Protein AF-A0A7J9VZ86-F1 (afdb_monomer_lite)

Radius of gyration: 14.77 Å; chains: 1; bounding box: 42×23×41 Å

Sequence (79 aa):
MSAASPDVILVCRFAVEPDRITVTATIAVAGQAVCRDSFGWRILTTLADEVEVLGSDGSEGASSTMGLRLRKLHRVVPE

Secondary structure (DSSP, 8-state):
--PPPTTPPEEEEEEEETTEEEEEEEEEESSPPP-SSSHHHHHHHHH-SEEEEEE-PPPTTS-EEEEEEEEEE------

pLDDT: mean 77.81, std 14.72, range [42.5, 94.12]

Structure (mmCIF, N/CA/C/O backbone):
data_AF-A0A7J9VZ86-F1
#
_entry.id   AF-A0A7J9VZ86-F1
#
loop_
_atom_site.group_PDB
_atom_site.id
_atom_site.type_symbol
_atom_site.label_atom_id
_atom_site.label_alt_id
_atom_site.label_comp_id
_atom_site.label_asym_id
_atom_site.label_entity_id
_atom_site.label_seq_id
_atom_site.pdbx_PDB_ins_code
_atom_site.Cartn_x
_atom_site.Cartn_y
_atom_site.Cartn_z
_atom_site.occupancy
_atom_site.B_iso_or_equiv
_atom_site.auth_seq_id
_atom_site.auth_comp_id
_atom_site.auth_asym_id
_atom_site.auth_atom_id
_atom_site.pdbx_PDB_model_num
ATOM 1 N N . MET A 1 1 ? -1.697 9.945 -20.360 1.00 42.50 1 MET A N 1
ATOM 2 C CA . MET A 1 1 ? -2.013 9.020 -19.250 1.00 42.50 1 MET A CA 1
ATOM 3 C C . MET A 1 1 ? -1.234 7.746 -19.494 1.00 42.50 1 MET A C 1
ATOM 5 O O . MET A 1 1 ? -1.537 7.063 -20.459 1.00 42.50 1 MET A O 1
ATOM 9 N N . SER A 1 2 ? -0.192 7.475 -18.709 1.00 50.78 2 SER A N 1
ATOM 10 C CA . SER A 1 2 ? 0.514 6.195 -18.815 1.00 50.78 2 SER A CA 1
ATOM 11 C C . SER A 1 2 ? -0.272 5.171 -18.001 1.00 50.78 2 SER A C 1
ATOM 13 O O . SER A 1 2 ? -0.249 5.213 -16.772 1.00 50.78 2 SER A O 1
ATOM 15 N N . ALA A 1 3 ? -1.067 4.344 -18.679 1.00 58.03 3 ALA A N 1
ATOM 16 C CA . ALA A 1 3 ? -1.599 3.129 -18.078 1.00 58.03 3 ALA A CA 1
ATOM 17 C C . ALA A 1 3 ? -0.428 2.157 -17.884 1.00 58.03 3 ALA A C 1
ATOM 19 O O . ALA A 1 3 ? 0.478 2.123 -18.719 1.00 58.03 3 ALA A O 1
ATOM 20 N N . ALA A 1 4 ? -0.425 1.400 -16.784 1.00 57.88 4 ALA A N 1
ATOM 21 C CA . ALA A 1 4 ? 0.521 0.299 -16.623 1.00 57.88 4 ALA A CA 1
ATOM 22 C C . ALA A 1 4 ? 0.470 -0.588 -17.877 1.00 57.88 4 ALA A C 1
ATOM 24 O O . ALA A 1 4 ? -0.613 -0.786 -18.437 1.00 57.88 4 ALA A O 1
ATOM 25 N N . SER A 1 5 ? 1.624 -1.081 -18.338 1.00 62.81 5 SER A N 1
ATOM 26 C CA . SER A 1 5 ? 1.659 -1.997 -19.478 1.00 62.81 5 SER A CA 1
ATOM 27 C C . SER A 1 5 ? 0.681 -3.152 -19.218 1.00 62.81 5 SER A C 1
ATOM 29 O O . SER A 1 5 ? 0.618 -3.627 -18.082 1.00 62.81 5 SER A O 1
ATOM 31 N N . PRO A 1 6 ? -0.098 -3.591 -20.221 1.00 65.56 6 PRO A N 1
ATOM 32 C CA . PRO A 1 6 ? -1.198 -4.542 -20.025 1.00 65.56 6 PRO A CA 1
ATOM 33 C C . PRO A 1 6 ? -0.762 -5.886 -19.417 1.00 65.56 6 PRO A C 1
ATOM 35 O O . PRO A 1 6 ? -1.589 -6.587 -18.846 1.00 65.56 6 PRO A O 1
ATOM 38 N N . ASP A 1 7 ? 0.534 -6.200 -19.467 1.00 76.75 7 ASP A N 1
ATOM 39 C CA . ASP A 1 7 ? 1.128 -7.423 -18.920 1.00 76.75 7 ASP A CA 1
ATOM 40 C C . ASP A 1 7 ? 1.619 -7.285 -17.461 1.00 76.75 7 ASP A C 1
ATOM 42 O O . ASP A 1 7 ? 2.246 -8.196 -16.918 1.00 76.75 7 ASP A O 1
ATOM 46 N N . VAL A 1 8 ? 1.372 -6.147 -16.801 1.00 78.69 8 VAL A N 1
ATOM 47 C CA . VAL A 1 8 ? 1.805 -5.915 -15.415 1.00 78.69 8 VAL A CA 1
ATOM 48 C C . VAL A 1 8 ? 0.793 -6.495 -14.431 1.00 78.69 8 VAL A C 1
ATOM 50 O O . VAL A 1 8 ? -0.363 -6.079 -14.370 1.00 78.69 8 VAL A O 1
ATOM 53 N N . ILE A 1 9 ? 1.261 -7.415 -13.590 1.00 83.44 9 ILE A N 1
ATOM 54 C CA . ILE A 1 9 ? 0.470 -7.991 -12.500 1.00 83.44 9 ILE A CA 1
ATOM 55 C C . ILE A 1 9 ? 0.579 -7.091 -11.265 1.00 83.44 9 ILE A C 1
ATOM 57 O O . ILE A 1 9 ? 1.664 -6.906 -10.711 1.00 83.44 9 ILE A O 1
ATOM 61 N N . LEU A 1 10 ? -0.562 -6.569 -10.807 1.00 85.12 10 LEU A N 1
ATOM 62 C CA . LEU A 1 10 ? -0.692 -5.920 -9.504 1.00 85.12 10 LEU A CA 1
ATOM 63 C C . LEU A 1 10 ? -0.979 -6.973 -8.432 1.00 85.12 10 LEU A C 1
ATOM 65 O O . LEU A 1 10 ? -2.030 -7.612 -8.445 1.00 85.12 10 LEU A O 1
ATOM 69 N N . VAL A 1 11 ? -0.063 -7.117 -7.478 1.00 89.31 11 VAL A N 1
ATOM 70 C CA . VAL A 1 11 ? -0.261 -7.978 -6.309 1.00 89.31 11 VAL A CA 1
ATOM 71 C C . VAL A 1 11 ? -0.664 -7.113 -5.125 1.00 89.31 11 VAL A C 1
ATOM 73 O O . VAL A 1 11 ? 0.098 -6.248 -4.692 1.00 89.31 11 VAL A O 1
ATOM 76 N N . CYS A 1 12 ? -1.854 -7.370 -4.585 1.00 91.44 12 CYS A N 1
ATOM 77 C CA . CYS A 1 12 ? -2.360 -6.713 -3.387 1.00 91.44 12 CYS A CA 1
ATOM 78 C C . CYS A 1 12 ? -2.427 -7.710 -2.233 1.00 91.44 12 CYS A C 1
ATOM 80 O O . CYS A 1 12 ? -3.078 -8.751 -2.332 1.00 91.44 12 CYS A O 1
ATOM 82 N N . ARG A 1 13 ? -1.791 -7.371 -1.113 1.00 93.75 13 ARG A N 1
ATOM 83 C CA . ARG A 1 13 ? -1.880 -8.120 0.138 1.00 93.75 13 ARG A CA 1
ATOM 84 C C . ARG A 1 13 ? -2.573 -7.270 1.192 1.00 93.75 13 ARG A C 1
ATOM 86 O O . ARG A 1 13 ? -2.151 -6.147 1.458 1.00 93.75 13 ARG A O 1
ATOM 93 N N . PHE A 1 14 ? -3.599 -7.844 1.805 1.00 93.06 14 PHE A N 1
ATOM 94 C CA . PHE A 1 14 ? -4.359 -7.235 2.888 1.00 93.06 14 PHE A CA 1
ATOM 95 C C . PHE A 1 14 ? -4.039 -7.973 4.183 1.00 93.06 14 PHE A C 1
ATOM 97 O O . PHE A 1 14 ? -4.153 -9.197 4.248 1.00 93.06 14 PHE A O 1
ATOM 104 N N . ALA A 1 15 ? -3.624 -7.228 5.197 1.00 94.12 15 ALA A N 1
ATOM 105 C CA . ALA A 1 15 ? -3.518 -7.707 6.563 1.00 94.12 15 ALA A CA 1
ATOM 106 C C . ALA A 1 15 ? -4.497 -6.901 7.414 1.00 94.12 15 ALA A C 1
ATOM 108 O O . ALA A 1 15 ? -4.441 -5.671 7.434 1.00 94.12 15 ALA A O 1
ATOM 109 N N . VAL A 1 16 ? -5.416 -7.606 8.066 1.00 92.88 16 VAL A N 1
ATOM 110 C CA . VAL A 1 16 ? -6.381 -7.017 8.993 1.00 92.88 16 VAL A CA 1
ATOM 111 C C . VAL A 1 16 ? -5.913 -7.350 10.399 1.00 92.88 16 VAL A C 1
ATOM 113 O O . VAL A 1 16 ? -5.729 -8.518 10.738 1.00 92.88 16 VAL A O 1
ATOM 116 N N . GLU A 1 17 ? -5.695 -6.312 11.188 1.00 92.38 17 GLU A N 1
ATOM 117 C CA . GLU A 1 17 ? -5.258 -6.367 12.576 1.00 92.38 17 GLU A CA 1
ATOM 118 C C . GLU A 1 17 ? -6.334 -5.680 13.442 1.00 92.38 17 GLU A C 1
ATOM 120 O O . GLU A 1 17 ? -7.136 -4.903 12.916 1.00 92.38 17 GLU A O 1
ATOM 125 N N . PRO A 1 18 ? -6.405 -5.950 14.758 1.00 89.81 18 PRO A N 1
ATOM 126 C CA . PRO A 1 18 ? -7.472 -5.407 15.606 1.00 89.81 18 PRO A CA 1
ATOM 127 C C . PRO A 1 18 ? -7.568 -3.873 15.598 1.00 89.81 18 PRO A C 1
ATOM 129 O O . PRO A 1 18 ? -8.652 -3.318 15.744 1.00 89.81 18 PRO A O 1
ATOM 132 N N . ASP A 1 19 ? -6.437 -3.189 15.430 1.00 91.81 19 ASP A N 1
ATOM 133 C CA . ASP A 1 19 ? -6.304 -1.735 15.488 1.00 91.81 19 ASP A CA 1
ATOM 134 C C . ASP A 1 19 ? -6.112 -1.079 14.115 1.00 91.81 19 ASP A C 1
ATOM 136 O O . ASP A 1 19 ? -6.103 0.151 14.026 1.00 91.81 19 ASP A O 1
ATOM 140 N N . ARG A 1 20 ? -5.932 -1.857 13.039 1.00 90.81 20 ARG A N 1
ATOM 141 C CA . ARG A 1 20 ? -5.584 -1.307 11.723 1.00 90.81 20 ARG A CA 1
ATOM 142 C C . ARG A 1 20 ? -5.780 -2.280 10.565 1.00 90.81 20 ARG A C 1
ATOM 144 O O . ARG A 1 20 ? -5.808 -3.495 10.717 1.00 90.81 20 ARG A O 1
ATOM 151 N N . ILE A 1 21 ? -5.829 -1.720 9.364 1.00 92.75 21 ILE A N 1
ATOM 152 C CA . ILE A 1 21 ? -5.728 -2.454 8.107 1.00 92.75 21 ILE A CA 1
ATOM 153 C C . ILE A 1 21 ? -4.451 -2.005 7.406 1.00 92.75 21 ILE A C 1
ATOM 155 O O . ILE A 1 21 ? -4.237 -0.811 7.181 1.00 92.75 21 ILE A O 1
ATOM 159 N N . THR A 1 22 ? -3.620 -2.972 7.028 1.00 93.3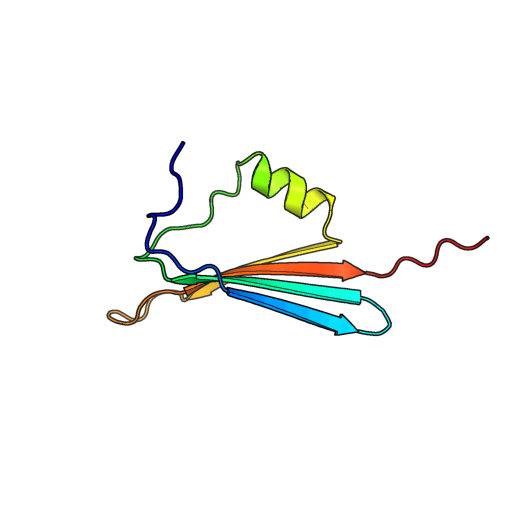8 22 THR A N 1
ATOM 160 C CA . THR A 1 22 ? -2.429 -2.752 6.211 1.00 93.38 22 THR A CA 1
ATOM 161 C C . THR A 1 22 ? -2.668 -3.304 4.811 1.00 93.38 22 THR A C 1
ATOM 163 O O . THR A 1 22 ? -2.949 -4.491 4.634 1.00 93.38 22 THR A O 1
ATOM 166 N N . VAL A 1 23 ? -2.516 -2.453 3.800 1.00 93.69 23 VAL A N 1
ATOM 167 C CA . VAL A 1 23 ? -2.598 -2.826 2.385 1.00 93.69 23 VAL A CA 1
ATOM 168 C C . VAL A 1 23 ? -1.226 -2.653 1.764 1.00 93.69 23 VAL A C 1
ATOM 170 O O . VAL A 1 23 ? -0.660 -1.566 1.797 1.00 93.69 23 VAL A O 1
ATOM 173 N N . THR A 1 24 ? -0.678 -3.719 1.193 1.00 92.06 24 THR A N 1
ATOM 174 C CA . THR A 1 24 ? 0.561 -3.660 0.412 1.00 92.06 24 THR A CA 1
ATOM 175 C C . THR A 1 24 ? 0.238 -3.954 -1.044 1.00 92.06 24 THR A C 1
ATOM 177 O O . THR A 1 24 ? -0.262 -5.032 -1.350 1.00 92.06 24 THR A O 1
ATOM 180 N N . ALA A 1 25 ? 0.511 -3.000 -1.927 1.00 89.31 25 ALA A N 1
ATOM 181 C CA . ALA A 1 25 ? 0.303 -3.105 -3.364 1.00 89.31 25 ALA A CA 1
ATOM 182 C C . ALA A 1 25 ? 1.659 -3.052 -4.069 1.00 89.31 25 ALA A C 1
ATOM 184 O O . ALA A 1 25 ? 2.392 -2.086 -3.889 1.00 89.31 25 ALA A O 1
ATOM 185 N N . THR A 1 26 ? 2.009 -4.065 -4.856 1.00 87.31 26 THR A N 1
ATOM 186 C CA . THR A 1 26 ? 3.310 -4.152 -5.541 1.00 87.31 26 THR A CA 1
ATOM 187 C C . THR A 1 26 ? 3.146 -4.517 -7.007 1.00 87.31 26 THR A C 1
ATOM 189 O O . THR A 1 26 ? 2.310 -5.355 -7.347 1.00 87.31 26 THR A O 1
ATOM 192 N N . ILE A 1 27 ? 3.994 -3.938 -7.851 1.00 84.69 27 ILE A N 1
ATOM 193 C CA . ILE A 1 27 ? 4.163 -4.278 -9.261 1.00 84.69 27 ILE A CA 1
ATOM 194 C C . ILE A 1 27 ? 5.646 -4.493 -9.571 1.00 84.69 27 ILE A C 1
ATOM 196 O O . ILE A 1 27 ? 6.520 -3.815 -9.025 1.00 84.69 27 ILE A O 1
ATOM 200 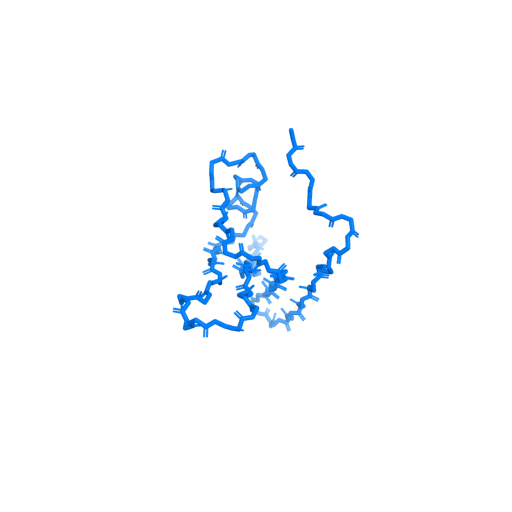N N . ALA A 1 28 ? 5.934 -5.428 -10.472 1.00 80.19 28 ALA A N 1
ATOM 201 C CA . ALA A 1 28 ? 7.256 -5.531 -11.074 1.00 80.19 28 ALA A CA 1
ATOM 202 C C . ALA A 1 28 ? 7.434 -4.381 -12.074 1.00 80.19 28 ALA A C 1
ATOM 204 O O . ALA A 1 28 ? 6.588 -4.184 -12.948 1.00 80.19 28 ALA A O 1
ATOM 205 N N . VAL A 1 29 ? 8.514 -3.609 -11.943 1.00 73.56 29 VAL A N 1
ATOM 206 C CA . VAL A 1 29 ? 8.833 -2.505 -12.856 1.00 73.56 29 VAL A CA 1
ATOM 207 C C . VAL A 1 29 ? 10.303 -2.519 -13.241 1.00 73.56 29 VAL A C 1
ATOM 209 O O . VAL A 1 29 ? 11.182 -2.828 -12.441 1.00 73.56 29 VAL A O 1
ATOM 212 N N . ALA A 1 30 ? 10.588 -2.097 -14.468 1.00 68.31 30 ALA A N 1
ATOM 213 C CA . ALA A 1 30 ? 11.946 -1.802 -14.901 1.00 68.31 30 ALA A CA 1
ATOM 214 C C . ALA A 1 30 ? 12.334 -0.377 -14.462 1.00 68.31 30 ALA A C 1
ATOM 216 O O . ALA A 1 30 ? 12.330 0.549 -15.267 1.00 68.31 30 ALA A O 1
ATOM 217 N N . GLY A 1 31 ? 12.599 -0.185 -13.164 1.00 61.62 31 GLY A N 1
ATOM 218 C CA . GLY A 1 31 ? 13.224 1.040 -12.641 1.00 61.62 31 GLY A CA 1
ATOM 219 C C . GLY A 1 31 ? 12.368 2.316 -12.654 1.00 61.62 31 GLY A C 1
ATOM 220 O O . GLY A 1 31 ? 12.916 3.414 -12.619 1.00 61.62 31 GLY A O 1
ATOM 221 N N . GLN A 1 32 ? 11.038 2.207 -12.704 1.00 66.12 32 GLN A N 1
ATOM 222 C CA . GLN A 1 32 ? 10.156 3.378 -12.656 1.00 66.12 32 GLN A CA 1
ATOM 223 C C . GLN A 1 32 ? 9.935 3.840 -11.206 1.00 66.12 32 GLN A C 1
ATOM 225 O O . GLN A 1 32 ? 9.666 3.017 -10.334 1.00 66.12 32 GLN A O 1
ATOM 230 N N . ALA A 1 33 ? 9.990 5.152 -10.956 1.00 66.12 33 ALA A N 1
ATOM 231 C CA . ALA A 1 33 ? 9.651 5.747 -9.662 1.00 66.12 33 ALA A CA 1
ATOM 232 C C . ALA A 1 33 ? 8.142 6.043 -9.534 1.00 66.12 33 ALA A C 1
ATOM 234 O O . ALA A 1 33 ? 7.468 6.368 -10.515 1.00 66.12 33 ALA A O 1
ATOM 235 N N . VAL A 1 34 ? 7.604 5.992 -8.307 1.00 72.50 34 VAL A N 1
ATOM 236 C CA . VAL A 1 34 ? 6.202 6.360 -8.031 1.00 72.50 34 VAL A CA 1
ATOM 237 C C . VAL A 1 34 ? 5.992 7.860 -8.256 1.00 72.50 34 VAL A C 1
ATOM 239 O O . VAL A 1 34 ? 6.635 8.690 -7.611 1.00 72.50 34 VAL A O 1
ATOM 242 N N . CYS A 1 35 ? 5.020 8.223 -9.098 1.00 74.50 35 CYS A N 1
ATOM 243 C CA . CYS A 1 35 ? 4.594 9.613 -9.259 1.00 74.50 35 CYS A CA 1
ATOM 244 C C . CYS A 1 35 ? 3.746 10.073 -8.059 1.00 74.50 35 CYS A C 1
ATOM 246 O O . CYS A 1 35 ? 2.541 9.804 -7.979 1.00 74.50 35 CYS A O 1
ATOM 248 N N . ARG A 1 36 ? 4.389 10.786 -7.126 1.00 82.00 36 ARG A N 1
ATOM 249 C CA . ARG A 1 36 ? 3.742 11.356 -5.931 1.00 82.00 36 ARG A CA 1
ATOM 250 C C . ARG A 1 36 ? 2.946 12.636 -6.211 1.00 82.00 36 ARG A C 1
ATOM 252 O O . ARG A 1 36 ? 2.084 12.996 -5.423 1.00 82.00 36 ARG A O 1
ATOM 259 N N . ASP A 1 37 ? 3.169 13.303 -7.339 1.00 82.44 37 ASP A N 1
ATOM 260 C CA . ASP A 1 37 ? 2.378 14.478 -7.740 1.00 82.44 37 ASP A CA 1
ATOM 261 C C . ASP A 1 37 ? 1.182 14.089 -8.623 1.00 82.44 37 ASP A C 1
ATOM 263 O O . ASP A 1 37 ? 0.901 14.676 -9.665 1.00 82.44 37 ASP A O 1
ATOM 267 N N . SER A 1 38 ? 0.496 13.014 -8.239 1.00 81.62 38 SER A N 1
ATOM 268 C CA . SER A 1 38 ? -0.683 12.527 -8.947 1.00 81.62 38 SER A CA 1
ATOM 269 C C . SER A 1 38 ? -1.932 12.681 -8.089 1.00 81.62 38 SER A C 1
ATOM 271 O O . SER A 1 38 ? -1.894 12.599 -6.860 1.00 81.62 38 SER A O 1
ATOM 273 N N . PHE A 1 39 ? -3.081 12.864 -8.744 1.00 82.06 39 PHE A N 1
ATOM 274 C CA . PHE A 1 39 ? -4.377 12.858 -8.062 1.00 82.06 39 PHE A CA 1
ATOM 275 C C . PHE A 1 39 ? -4.608 11.545 -7.295 1.00 82.06 39 PHE A C 1
ATOM 277 O O . PHE A 1 39 ? -5.083 11.565 -6.163 1.00 82.06 39 PHE A O 1
ATOM 284 N N . GLY A 1 40 ? -4.184 10.415 -7.874 1.00 82.88 40 GLY A N 1
ATOM 285 C CA . GLY A 1 40 ? -4.219 9.114 -7.207 1.00 82.88 40 GLY A CA 1
ATOM 286 C C . GLY A 1 40 ? -3.388 9.091 -5.923 1.00 82.88 40 GLY A C 1
ATOM 287 O O . GLY A 1 40 ? -3.891 8.665 -4.889 1.00 82.88 40 GLY A O 1
ATOM 288 N N . TRP A 1 41 ? -2.158 9.618 -5.948 1.00 84.75 41 TRP A N 1
ATOM 289 C CA . TRP A 1 41 ? -1.330 9.732 -4.743 1.00 84.75 41 TRP A CA 1
ATOM 290 C C . TRP A 1 41 ? -2.002 10.577 -3.659 1.00 84.75 41 TRP A C 1
ATOM 292 O O . TRP A 1 41 ? -2.057 10.155 -2.506 1.00 84.75 41 TRP A O 1
ATOM 302 N N . ARG A 1 42 ? -2.586 11.723 -4.033 1.00 88.19 42 ARG A N 1
ATOM 303 C CA . ARG A 1 42 ? -3.332 12.576 -3.097 1.00 88.19 42 ARG A CA 1
ATOM 304 C C . ARG A 1 42 ? -4.465 11.811 -2.415 1.00 88.19 42 ARG A C 1
ATOM 306 O O . ARG A 1 42 ? -4.528 11.825 -1.190 1.00 88.19 42 ARG A O 1
ATOM 313 N N . ILE A 1 43 ? -5.284 11.079 -3.176 1.00 89.44 43 ILE A N 1
ATOM 314 C CA . ILE A 1 43 ? -6.352 10.233 -2.617 1.00 89.44 43 ILE A CA 1
ATOM 315 C C . ILE A 1 43 ? -5.787 9.232 -1.606 1.00 89.44 43 ILE A C 1
ATOM 317 O O . ILE A 1 43 ? -6.301 9.133 -0.493 1.00 89.44 43 ILE A O 1
ATOM 321 N N . LEU A 1 44 ? -4.721 8.511 -1.965 1.00 87.19 44 LEU A N 1
ATOM 322 C CA . LEU A 1 44 ? -4.118 7.512 -1.080 1.00 87.19 44 LEU A CA 1
ATOM 323 C C . LEU A 1 44 ? -3.641 8.134 0.235 1.00 87.19 44 LEU A C 1
ATOM 325 O O . LEU A 1 44 ? -3.929 7.590 1.298 1.00 87.19 44 LEU A O 1
ATOM 329 N N . THR A 1 45 ? -2.982 9.293 0.173 1.00 86.69 45 THR A N 1
ATOM 330 C CA . THR A 1 45 ? -2.518 10.021 1.366 1.00 86.69 45 THR A CA 1
ATOM 331 C C . THR A 1 45 ? -3.640 10.642 2.193 1.00 86.69 45 THR A C 1
ATOM 333 O O . THR A 1 45 ? -3.449 10.897 3.373 1.00 86.69 45 THR A O 1
ATOM 336 N N . THR A 1 46 ? -4.807 10.905 1.600 1.00 89.25 46 THR A N 1
ATOM 337 C CA . THR A 1 46 ? -5.984 11.374 2.344 1.00 89.25 46 THR A CA 1
ATOM 338 C C . THR A 1 46 ? -6.667 10.229 3.082 1.00 89.25 46 THR A C 1
ATOM 340 O O . THR A 1 46 ? -7.143 10.406 4.201 1.00 89.25 46 THR A O 1
ATOM 343 N N . LEU A 1 47 ? -6.753 9.059 2.447 1.00 87.31 47 LEU A N 1
ATOM 344 C CA . LEU A 1 47 ? -7.464 7.917 3.008 1.00 87.31 47 LEU A CA 1
ATOM 345 C C . LEU A 1 47 ? -6.630 7.195 4.062 1.00 87.31 47 LEU A C 1
ATOM 347 O O . LEU A 1 47 ? -7.138 6.926 5.149 1.00 87.31 47 LEU A O 1
ATOM 351 N N . ALA A 1 48 ? -5.372 6.880 3.763 1.00 89.69 48 ALA A N 1
ATOM 352 C CA . ALA A 1 48 ? -4.491 6.184 4.689 1.00 89.69 48 ALA A CA 1
ATOM 353 C C . ALA A 1 48 ? -3.979 7.134 5.779 1.00 89.69 48 ALA A C 1
ATOM 355 O O . ALA A 1 48 ? -3.732 8.308 5.524 1.00 89.69 48 ALA A O 1
ATOM 356 N N . ASP A 1 49 ? -3.805 6.620 6.995 1.00 92.06 49 ASP A N 1
ATOM 357 C CA . ASP A 1 49 ? -3.109 7.367 8.045 1.00 92.06 49 ASP A CA 1
ATOM 358 C C . ASP A 1 49 ? -1.600 7.407 7.757 1.00 92.06 49 ASP A C 1
ATOM 360 O O . ASP A 1 49 ? -0.935 8.388 8.076 1.00 92.06 49 ASP A O 1
ATOM 364 N N . GLU A 1 50 ? -1.068 6.373 7.095 1.00 90.50 50 GLU A N 1
ATOM 365 C CA . GLU A 1 50 ? 0.330 6.323 6.671 1.00 90.50 50 GLU A CA 1
ATOM 366 C C . GLU A 1 50 ? 0.478 5.724 5.268 1.00 90.50 50 GLU A C 1
ATOM 368 O O . GLU A 1 50 ? -0.175 4.733 4.922 1.00 90.50 50 GLU A O 1
ATOM 373 N N . VAL A 1 51 ? 1.383 6.306 4.477 1.00 89.69 51 VAL A N 1
ATOM 374 C CA . VAL A 1 51 ? 1.744 5.845 3.131 1.00 89.69 51 VAL A CA 1
ATOM 375 C C . VAL A 1 51 ? 3.261 5.714 3.034 1.00 89.69 51 VAL A C 1
ATOM 377 O O . VAL A 1 51 ? 3.989 6.692 3.176 1.00 89.69 51 VAL A O 1
ATOM 380 N N . GLU A 1 52 ? 3.735 4.509 2.747 1.00 89.81 52 GLU A N 1
ATOM 381 C CA . GLU A 1 52 ? 5.144 4.173 2.547 1.00 89.81 52 GLU A CA 1
ATOM 382 C C . GLU A 1 52 ? 5.348 3.702 1.098 1.00 89.81 52 GLU A C 1
ATOM 384 O O . GLU A 1 52 ? 4.587 2.877 0.591 1.00 89.81 52 GLU A O 1
ATOM 389 N N . VAL A 1 53 ? 6.371 4.223 0.413 1.00 86.75 53 VAL A N 1
ATOM 390 C CA . VAL A 1 53 ? 6.777 3.712 -0.906 1.00 86.75 53 VAL A CA 1
ATOM 391 C C . VAL A 1 53 ? 7.793 2.602 -0.699 1.00 86.75 53 VAL A C 1
ATOM 393 O O . VAL A 1 53 ? 8.844 2.830 -0.109 1.00 86.75 53 VAL A O 1
ATOM 396 N N . LEU A 1 54 ? 7.485 1.420 -1.217 1.00 83.19 54 LEU A N 1
ATOM 397 C CA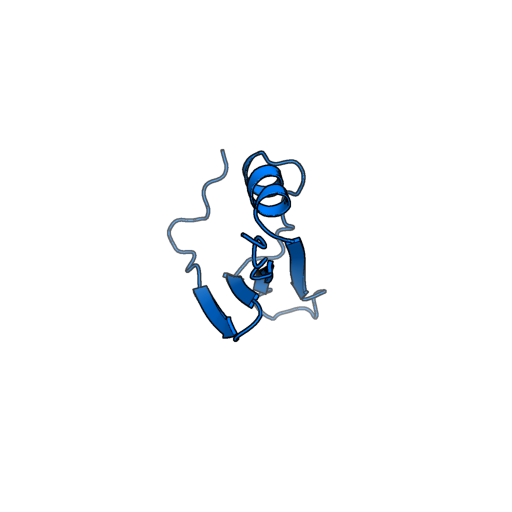 . LEU A 1 54 ? 8.385 0.279 -1.241 1.00 83.19 54 LEU A CA 1
ATOM 398 C C . LEU A 1 54 ? 9.178 0.335 -2.549 1.00 83.19 54 LEU A C 1
ATOM 400 O O . LEU A 1 54 ? 8.606 0.207 -3.632 1.00 83.19 54 LEU A O 1
ATOM 404 N N . GLY A 1 55 ? 10.483 0.560 -2.452 1.00 71.62 55 GLY A N 1
ATOM 405 C CA . GLY A 1 55 ? 11.407 0.519 -3.580 1.00 71.62 55 GLY A CA 1
ATOM 406 C C . GLY A 1 55 ? 12.599 -0.363 -3.241 1.00 71.62 55 GLY A C 1
ATOM 407 O O . GLY A 1 55 ? 13.058 -0.380 -2.101 1.00 71.62 55 GLY A O 1
ATOM 408 N N . SER A 1 56 ? 13.080 -1.118 -4.223 1.00 54.66 56 SER A N 1
ATOM 409 C CA . SER A 1 56 ? 14.411 -1.719 -4.163 1.00 54.66 56 SER A CA 1
ATOM 410 C C . SER A 1 56 ? 15.379 -0.702 -4.763 1.00 54.66 56 SER A C 1
ATOM 412 O O . SER A 1 56 ? 15.331 -0.477 -5.972 1.00 54.66 56 SER A O 1
ATOM 414 N N . ASP A 1 57 ? 16.230 -0.076 -3.948 1.00 53.16 57 ASP A N 1
ATOM 415 C CA . ASP A 1 57 ? 17.417 0.592 -4.483 1.00 53.16 57 ASP A CA 1
ATOM 416 C C . ASP A 1 57 ? 18.247 -0.485 -5.194 1.00 53.16 57 ASP A C 1
ATOM 418 O O . ASP A 1 57 ? 18.620 -1.505 -4.607 1.00 53.16 57 ASP A O 1
ATOM 422 N N . GLY A 1 58 ? 18.394 -0.322 -6.507 1.00 50.12 58 GLY A N 1
ATOM 423 C CA . GLY A 1 58 ? 18.836 -1.367 -7.418 1.00 50.12 58 GLY A CA 1
ATOM 424 C C . GLY A 1 58 ? 20.207 -1.934 -7.063 1.00 50.12 58 GLY A C 1
ATOM 425 O O . GLY A 1 58 ? 21.217 -1.242 -7.133 1.00 50.12 58 GLY A O 1
ATOM 426 N N . SER A 1 59 ? 20.244 -3.234 -6.778 1.00 44.03 59 SER A N 1
ATOM 427 C CA . SER A 1 59 ? 21.381 -4.069 -7.162 1.00 44.03 59 SER A CA 1
ATOM 428 C C . SER A 1 59 ? 21.096 -4.554 -8.584 1.00 44.03 59 SER A C 1
ATOM 430 O O . SER A 1 59 ? 20.038 -5.131 -8.843 1.00 44.03 59 SER A O 1
ATOM 432 N N . GLU A 1 60 ? 21.991 -4.227 -9.518 1.00 46.66 60 GLU A N 1
ATOM 433 C CA . GLU A 1 60 ? 21.878 -4.542 -10.946 1.00 46.66 60 GLU A CA 1
ATOM 434 C C . GLU A 1 60 ? 21.387 -5.977 -11.204 1.00 46.66 60 GLU A C 1
ATOM 436 O O . GLU A 1 60 ? 21.946 -6.947 -10.695 1.00 46.66 60 GLU A O 1
ATOM 441 N N . GLY A 1 61 ? 20.354 -6.106 -12.041 1.00 51.19 61 GLY A N 1
ATOM 442 C CA . GLY A 1 61 ? 19.970 -7.370 -12.677 1.00 51.19 61 GLY A CA 1
ATOM 443 C C . GLY A 1 61 ? 18.714 -8.064 -12.142 1.00 51.19 61 GLY A C 1
ATOM 444 O O . GLY A 1 61 ? 18.203 -8.954 -12.819 1.00 51.19 61 GLY A O 1
ATOM 445 N N . ALA A 1 62 ? 18.164 -7.661 -10.994 1.00 54.47 62 ALA A N 1
ATOM 446 C CA . ALA A 1 62 ? 16.909 -8.218 -10.481 1.00 54.47 62 ALA A CA 1
ATOM 447 C C . ALA A 1 62 ? 15.726 -7.286 -10.783 1.00 54.47 62 ALA A C 1
ATOM 449 O O . ALA A 1 62 ? 15.807 -6.081 -10.558 1.00 54.47 62 ALA A O 1
ATOM 450 N N . SER A 1 63 ? 14.617 -7.849 -11.279 1.00 57.75 63 SER A N 1
ATOM 451 C CA . SER A 1 63 ? 13.339 -7.150 -11.473 1.00 57.75 63 SER A CA 1
ATOM 452 C C . SER A 1 63 ? 13.004 -6.294 -10.247 1.00 57.75 63 SER A C 1
ATOM 454 O O . SER A 1 63 ? 12.662 -6.829 -9.191 1.00 57.75 63 SER A O 1
ATOM 456 N N . SER A 1 64 ? 13.108 -4.969 -10.371 1.00 65.81 64 SER A N 1
ATOM 457 C CA . SER A 1 64 ? 12.818 -4.066 -9.262 1.00 65.81 64 SER A CA 1
ATOM 458 C C . SER A 1 64 ? 11.326 -4.126 -8.954 1.00 65.81 64 SER A C 1
ATOM 460 O O . SER A 1 64 ? 10.475 -3.996 -9.835 1.00 65.81 64 SER A O 1
ATOM 462 N N . THR A 1 65 ? 10.989 -4.362 -7.691 1.00 71.88 65 THR A N 1
ATOM 463 C CA . THR A 1 65 ? 9.594 -4.306 -7.254 1.00 71.88 65 THR A CA 1
ATOM 464 C C . THR A 1 65 ? 9.319 -2.896 -6.767 1.00 71.88 65 THR A C 1
ATOM 466 O O . THR A 1 65 ? 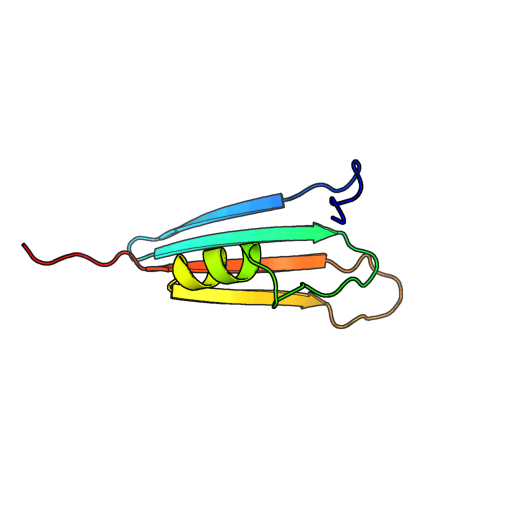9.977 -2.418 -5.844 1.00 71.88 65 THR A O 1
ATOM 469 N N . MET A 1 66 ? 8.346 -2.234 -7.386 1.00 79.25 66 MET A N 1
ATOM 470 C CA . MET A 1 66 ? 7.810 -0.973 -6.893 1.00 79.25 66 MET A CA 1
ATOM 471 C C . MET A 1 66 ? 6.492 -1.259 -6.197 1.00 79.25 66 MET A C 1
ATOM 473 O O . MET A 1 66 ? 5.627 -1.951 -6.731 1.00 79.25 66 MET A O 1
ATOM 477 N N . GLY A 1 67 ? 6.313 -0.711 -5.008 1.00 85.00 67 GLY A N 1
ATOM 478 C CA . GLY A 1 67 ? 5.079 -0.886 -4.275 1.00 85.00 67 GLY A CA 1
ATOM 479 C C . GLY A 1 67 ? 4.754 0.256 -3.344 1.00 85.00 67 GLY A C 1
ATOM 480 O O . GLY A 1 67 ? 5.515 1.203 -3.170 1.00 85.00 67 GLY A O 1
ATOM 481 N N . LEU A 1 68 ? 3.582 0.142 -2.748 1.00 88.62 68 LEU A N 1
ATOM 482 C CA . LEU A 1 68 ? 3.034 1.050 -1.765 1.00 88.62 68 LEU A CA 1
ATOM 483 C C . LEU A 1 68 ? 2.541 0.224 -0.592 1.00 88.62 68 LEU A C 1
ATOM 485 O O . LEU A 1 68 ? 1.847 -0.777 -0.782 1.00 88.62 68 LEU A O 1
ATOM 489 N N . ARG A 1 69 ? 2.864 0.665 0.617 1.00 90.50 69 ARG A N 1
ATOM 490 C CA . ARG A 1 69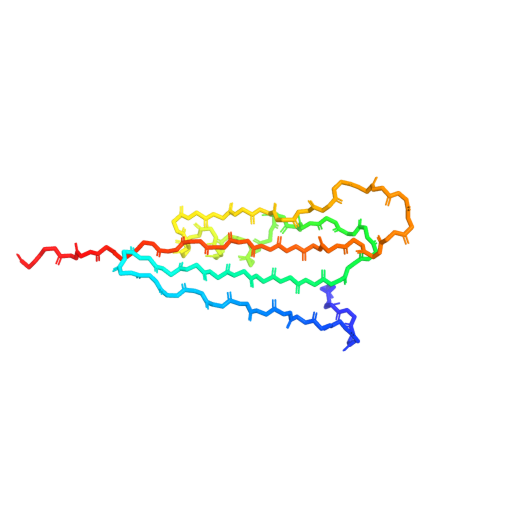 ? 2.227 0.190 1.835 1.00 90.50 69 ARG A CA 1
ATOM 491 C C . ARG A 1 69 ? 1.374 1.308 2.408 1.00 90.50 69 ARG A C 1
ATOM 493 O O . ARG A 1 69 ? 1.852 2.406 2.662 1.00 90.50 69 ARG A O 1
ATOM 500 N N . LEU A 1 70 ? 0.102 1.004 2.595 1.00 91.88 70 LEU A N 1
ATOM 501 C CA . LEU A 1 70 ? -0.900 1.886 3.166 1.00 91.88 70 LEU A CA 1
ATOM 502 C C . LEU A 1 70 ? -1.311 1.306 4.510 1.00 91.88 70 LEU A C 1
A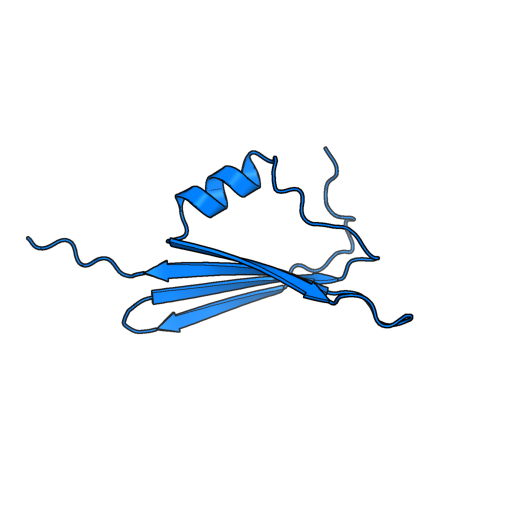TOM 504 O O . LEU A 1 70 ? -1.625 0.117 4.593 1.00 91.88 70 LEU A O 1
ATOM 508 N N . ARG A 1 71 ? -1.338 2.136 5.548 1.00 92.44 71 ARG A N 1
ATOM 509 C CA . ARG A 1 71 ? -1.895 1.760 6.848 1.00 92.44 71 ARG A CA 1
ATOM 510 C C . ARG A 1 71 ? -3.062 2.668 7.176 1.00 92.44 71 ARG A C 1
ATOM 512 O O . ARG A 1 71 ? -2.958 3.891 7.084 1.00 92.44 71 ARG A O 1
ATOM 519 N N . LYS A 1 72 ? -4.176 2.053 7.555 1.00 91.06 72 LYS A N 1
ATOM 520 C CA . LYS A 1 72 ? -5.357 2.738 8.064 1.00 91.06 72 LYS A CA 1
ATOM 521 C C . LYS A 1 72 ? -5.628 2.261 9.476 1.00 91.06 72 LYS A C 1
ATOM 523 O O . LYS A 1 72 ? -5.852 1.072 9.674 1.00 91.06 72 LYS A O 1
ATOM 528 N N . LEU A 1 73 ? -5.629 3.175 10.433 1.00 88.94 73 LEU A N 1
ATOM 529 C CA . LEU A 1 73 ? -5.968 2.873 11.815 1.00 88.94 73 LEU A CA 1
ATOM 530 C C . LEU A 1 73 ? -7.489 2.793 11.969 1.00 88.94 73 LEU A C 1
ATOM 532 O O . LEU A 1 73 ? -8.235 3.603 11.409 1.00 88.94 73 LEU A O 1
ATOM 536 N N . HIS A 1 74 ? -7.948 1.835 12.764 1.00 84.38 74 HIS A N 1
ATOM 537 C CA . HIS A 1 74 ? -9.324 1.770 13.219 1.00 84.38 74 HIS A CA 1
ATOM 538 C C . HIS A 1 74 ? -9.536 2.864 14.271 1.00 84.38 74 HIS A C 1
ATOM 540 O O . HIS A 1 74 ? -9.228 2.694 15.451 1.00 84.38 74 HIS A O 1
ATOM 546 N N . ARG A 1 75 ? -10.031 4.031 13.845 1.00 71.31 75 ARG A N 1
ATOM 547 C CA . ARG A 1 75 ? -10.447 5.074 14.784 1.00 71.31 75 ARG A CA 1
ATOM 548 C C . ARG A 1 75 ? -11.815 4.695 15.335 1.00 71.31 75 ARG A C 1
ATOM 550 O O . ARG A 1 75 ? -12.812 4.793 14.627 1.00 71.31 75 ARG A O 1
ATOM 557 N N . VAL A 1 76 ? -11.851 4.271 16.595 1.00 63.56 76 VAL A N 1
ATOM 558 C CA . VAL A 1 76 ? -13.102 4.205 17.351 1.00 63.56 76 VAL A CA 1
ATOM 559 C C . VAL A 1 76 ? -13.569 5.646 17.534 1.00 63.56 76 VAL A C 1
ATOM 561 O O . VAL A 1 76 ? -12.883 6.439 18.177 1.00 63.56 76 VAL A O 1
ATOM 564 N N . VAL A 1 77 ? -14.690 6.008 16.914 1.00 60.31 77 VAL A N 1
ATOM 565 C CA . VAL A 1 77 ? -15.386 7.253 17.248 1.00 60.31 77 VAL A CA 1
ATOM 566 C C . VAL A 1 77 ? -16.091 6.982 18.578 1.00 60.31 77 VAL A C 1
ATOM 568 O O . VAL A 1 77 ? -16.909 6.063 18.612 1.00 60.31 77 VAL A O 1
ATOM 571 N N . PRO A 1 78 ? -15.744 7.672 19.678 1.00 57.25 78 PRO A N 1
ATOM 572 C CA . PRO A 1 78 ? -16.518 7.545 20.904 1.00 57.25 78 PRO A CA 1
ATOM 573 C C . PRO A 1 78 ? -17.936 8.075 20.646 1.00 57.25 78 PRO A C 1
ATOM 575 O O . PRO A 1 78 ? -18.080 9.146 20.051 1.00 57.25 78 PRO A O 1
ATOM 578 N N . GLU A 1 79 ? -18.943 7.286 21.031 1.00 58.69 79 GLU A N 1
ATOM 579 C CA . GLU A 1 79 ? -20.363 7.679 21.013 1.00 58.69 79 GLU A CA 1
ATOM 580 C C . GLU A 1 79 ? -20.654 8.844 21.968 1.00 58.69 79 GLU A C 1
ATOM 582 O O . GLU A 1 79 ? -20.022 8.903 23.052 1.00 58.69 79 GLU A O 1
#

Foldseek 3Di:
DDDDDPPKDWDWDWDDDPFKIKIKIKIFDDPDDDDCPDPVVVVLVVQAPDKDWDWDPDDPDDRIMTMIIGMHTDDDDDD